Protein AF-A0A841UKL8-F1 (afdb_monomer)

Radius of gyration: 14.37 Å; Cα contacts (8 Å, |Δi|>4): 78; chains: 1; bounding box: 34×30×31 Å

Solvent-accessible surface area (backbone atoms only — not comparable to full-atom values): 4930 Å² total; per-residue (Å²): 137,53,72,65,56,53,50,54,51,51,55,56,48,53,74,33,27,51,46,45,32,69,48,40,49,26,48,52,51,20,56,74,73,46,93,72,81,93,44,76,74,58,42,39,72,30,91,65,22,86,56,58,61,69,50,58,56,47,17,62,71,53,38,53,52,43,59,72,60,46,52,52,55,52,61,69,72,47,77,92,79,80,86,124

Sequence (84 aa):
MTLKNLQEFREAAYKLLGTGKDAVMDLMDAVLVTRSVHSFAELSMSPVFRRKWPSLYEAIEDCSPQRRGLMKLYIKELPKNERK

pLDDT: mean 91.49, std 8.77, range [43.19, 96.94]

Foldseek 3Di:
DDPVVVVVLLVQQLVFFPPLSVQVVLLVVLVVPDPDDPDLQCSCVRPSRPDHSVSSVVSVVVTDGNVVSNVVSVVVPDDPDDPD

Nearest PDB structures (foldseek):
  7ofl-assembly1_B  TM=2.332E-01  e=9.349E+00  Coniophora puteana RWD-64-598 SS2

Structure (mmCIF, N/CA/C/O backbone):
data_AF-A0A841UKL8-F1
#
_entry.id   AF-A0A841UKL8-F1
#
loop_
_atom_site.group_PDB
_atom_site.id
_atom_site.type_symbol
_atom_site.label_atom_id
_atom_site.label_alt_id
_atom_site.label_comp_id
_atom_site.label_asym_id
_atom_site.label_entity_id
_atom_site.label_seq_id
_atom_site.pdbx_PDB_ins_code
_atom_site.Cartn_x
_atom_site.Cartn_y
_atom_site.Cartn_z
_atom_site.occupancy
_atom_site.B_iso_or_equiv
_atom_site.auth_seq_id
_atom_site.auth_comp_id
_atom_site.auth_asym_id
_atom_site.auth_atom_id
_atom_site.pdbx_PDB_model_num
ATOM 1 N N . MET A 1 1 ? -22.161 -4.074 1.888 1.00 75.12 1 MET A N 1
ATOM 2 C CA . MET A 1 1 ? -21.084 -3.062 1.847 1.00 75.12 1 MET A C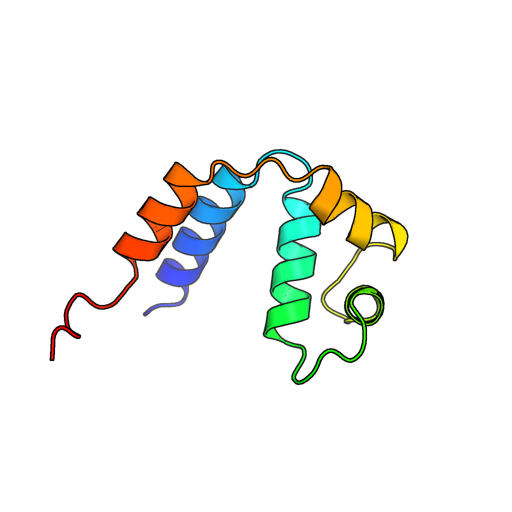A 1
ATOM 3 C C . MET A 1 1 ? -21.452 -2.043 0.779 1.00 75.12 1 MET A C 1
ATOM 5 O O . MET A 1 1 ? -21.823 -2.467 -0.306 1.00 75.12 1 MET A O 1
ATOM 9 N N . THR A 1 2 ? -21.469 -0.745 1.085 1.00 92.25 2 THR A N 1
ATOM 10 C CA . THR A 1 2 ? -21.784 0.309 0.098 1.00 92.25 2 THR A CA 1
ATOM 11 C C . THR A 1 2 ? -20.494 0.902 -0.476 1.00 92.25 2 THR A C 1
ATOM 13 O O . THR A 1 2 ? -19.427 0.747 0.121 1.00 92.25 2 THR A O 1
ATOM 16 N N . LEU A 1 3 ? -20.580 1.617 -1.604 1.00 94.31 3 LEU A N 1
ATOM 17 C CA . LEU A 1 3 ? -19.434 2.339 -2.177 1.00 94.31 3 LEU A CA 1
ATOM 18 C C . LEU A 1 3 ? -18.829 3.339 -1.178 1.00 94.31 3 LEU A C 1
ATOM 20 O O . LEU A 1 3 ? -17.612 3.435 -1.057 1.00 94.31 3 LEU A O 1
ATOM 24 N N . LYS A 1 4 ? -19.684 4.027 -0.414 1.00 95.56 4 LYS A N 1
ATOM 25 C CA . LYS A 1 4 ? -19.263 4.959 0.634 1.00 95.56 4 LYS A CA 1
ATOM 26 C C . LYS A 1 4 ? -18.423 4.262 1.710 1.00 95.56 4 LYS A C 1
ATOM 28 O O . LYS A 1 4 ? -17.362 4.760 2.060 1.00 95.56 4 LYS A O 1
ATOM 33 N N . ASN A 1 5 ? -18.839 3.078 2.167 1.00 92.94 5 ASN A N 1
ATOM 34 C CA . ASN A 1 5 ? -18.076 2.320 3.166 1.00 92.94 5 ASN A CA 1
ATOM 35 C C . ASN A 1 5 ? -16.679 1.935 2.644 1.00 92.94 5 ASN A C 1
ATOM 37 O O . ASN A 1 5 ? -15.708 1.969 3.393 1.00 92.94 5 ASN A O 1
ATOM 41 N N . LEU A 1 6 ? -16.568 1.582 1.357 1.00 92.50 6 LEU A N 1
ATOM 42 C CA . LEU A 1 6 ? -15.283 1.270 0.723 1.00 92.50 6 LEU A CA 1
ATOM 43 C C . LEU A 1 6 ? -14.371 2.499 0.635 1.00 92.50 6 LEU A C 1
ATOM 45 O O . LEU A 1 6 ? -13.174 2.390 0.897 1.00 92.50 6 LEU A O 1
ATOM 49 N N . GLN A 1 7 ? -14.929 3.662 0.290 1.00 95.12 7 GLN A N 1
ATOM 50 C CA . GLN A 1 7 ? -14.190 4.926 0.259 1.00 95.12 7 GLN A CA 1
ATOM 51 C C . GLN A 1 7 ? -13.672 5.295 1.652 1.00 95.12 7 GLN A C 1
ATOM 53 O O . GLN A 1 7 ? -12.480 5.544 1.810 1.00 95.12 7 GLN A O 1
ATOM 58 N N . GLU A 1 8 ? -14.530 5.234 2.671 1.00 95.94 8 GLU A N 1
ATOM 59 C CA . GLU A 1 8 ? -14.158 5.516 4.062 1.00 95.94 8 GLU A CA 1
ATOM 60 C C . GLU A 1 8 ? -13.070 4.561 4.573 1.00 95.94 8 GLU A C 1
ATOM 62 O O . GLU A 1 8 ? -12.100 4.997 5.198 1.00 95.94 8 GLU A O 1
ATOM 67 N N . PHE A 1 9 ? -13.187 3.264 4.270 1.00 95.25 9 PHE A N 1
ATOM 68 C CA . PHE A 1 9 ? -12.162 2.277 4.605 1.00 95.25 9 PHE A CA 1
ATOM 69 C C . PHE A 1 9 ? -10.822 2.608 3.941 1.00 95.25 9 PHE A C 1
ATOM 71 O O . PHE A 1 9 ? -9.781 2.620 4.603 1.00 95.25 9 PHE A O 1
ATOM 78 N N . ARG A 1 10 ? -10.845 2.914 2.640 1.00 95.19 10 ARG A N 1
ATOM 79 C CA . ARG A 1 10 ? -9.650 3.254 1.865 1.00 95.19 10 ARG A CA 1
ATOM 80 C C . ARG A 1 10 ? -8.977 4.521 2.392 1.00 95.19 10 ARG A C 1
ATOM 82 O O . ARG A 1 10 ? -7.761 4.534 2.559 1.00 95.19 10 ARG A O 1
ATOM 89 N N . GLU A 1 11 ? -9.744 5.562 2.702 1.00 96.38 11 GLU A N 1
ATOM 90 C CA . GLU A 1 11 ? -9.226 6.798 3.298 1.00 96.38 11 GLU A CA 1
ATOM 91 C C . GLU A 1 11 ? -8.622 6.567 4.687 1.00 96.38 11 GLU A C 1
ATOM 93 O O . GLU A 1 11 ? -7.575 7.133 5.016 1.00 96.38 11 GLU A O 1
ATOM 98 N N . ALA A 1 12 ? -9.260 5.729 5.508 1.00 96.81 12 ALA A N 1
ATOM 99 C CA . ALA A 1 12 ? -8.739 5.360 6.817 1.00 96.81 12 ALA A CA 1
ATOM 100 C C . ALA A 1 12 ? -7.418 4.587 6.697 1.00 96.81 12 ALA A C 1
ATOM 102 O O . ALA A 1 12 ? -6.465 4.907 7.405 1.00 96.81 12 ALA A O 1
ATOM 103 N N . ALA A 1 13 ? -7.331 3.624 5.774 1.00 96.25 13 ALA A N 1
ATOM 104 C CA . ALA A 1 13 ? -6.101 2.885 5.506 1.00 96.25 13 ALA A CA 1
ATOM 105 C C . ALA A 1 13 ? -4.990 3.814 4.995 1.00 96.25 13 ALA A C 1
ATOM 107 O O . ALA A 1 13 ? -3.882 3.787 5.523 1.00 96.25 13 ALA A O 1
ATOM 108 N N . TYR A 1 14 ? -5.300 4.704 4.048 1.00 96.62 14 TYR A N 1
ATOM 109 C CA . TYR A 1 14 ? -4.351 5.656 3.466 1.00 96.62 14 TYR A CA 1
ATOM 110 C C . TYR A 1 14 ? -3.663 6.543 4.513 1.00 96.62 14 TYR A C 1
ATOM 112 O O . TYR A 1 14 ? -2.453 6.769 4.452 1.00 96.62 14 TYR A O 1
ATOM 120 N N . LYS A 1 15 ? -4.413 7.007 5.521 1.00 96.06 15 LYS A N 1
ATOM 121 C CA . LYS A 1 15 ? -3.873 7.807 6.636 1.00 96.06 15 LYS A CA 1
ATOM 122 C C . LYS A 1 15 ? -2.879 7.033 7.509 1.00 96.06 15 LYS A C 1
ATOM 124 O O . LYS A 1 15 ? -2.095 7.654 8.219 1.00 96.06 15 LYS A O 1
ATOM 129 N N . LEU A 1 16 ? -2.905 5.703 7.461 1.00 96.81 16 LEU A N 1
ATOM 130 C CA . LEU A 1 16 ? -2.096 4.821 8.298 1.00 96.81 16 LEU A CA 1
ATOM 131 C C . LEU A 1 16 ? -0.859 4.258 7.581 1.00 96.81 16 LEU A C 1
ATOM 133 O O . LEU A 1 16 ? -0.062 3.598 8.238 1.00 96.81 16 LEU A O 1
ATOM 137 N N . LEU A 1 17 ? -0.674 4.484 6.276 1.00 93.88 17 LEU A N 1
ATOM 138 C CA . LEU A 1 17 ? 0.446 3.906 5.511 1.00 93.88 17 LEU A CA 1
ATOM 139 C C . LEU A 1 17 ? 1.781 4.650 5.689 1.00 93.88 17 LEU A C 1
ATOM 141 O O . LEU A 1 17 ? 2.829 4.076 5.417 1.00 93.88 17 LEU A O 1
ATOM 145 N N . GLY A 1 18 ? 1.761 5.885 6.196 1.00 91.56 18 GLY A N 1
ATOM 146 C CA . GLY A 1 18 ? 2.980 6.668 6.421 1.00 91.56 18 GLY A CA 1
ATOM 147 C C . GLY A 1 18 ? 3.592 7.201 5.121 1.00 91.56 18 GLY A C 1
ATOM 148 O O . GLY A 1 18 ? 2.872 7.677 4.236 1.00 91.56 18 GLY A O 1
ATOM 149 N N . THR A 1 19 ? 4.922 7.170 5.027 1.00 92.19 19 THR A N 1
ATOM 150 C CA . THR A 1 19 ? 5.671 7.587 3.828 1.00 92.19 19 THR A CA 1
ATOM 151 C C . THR A 1 19 ? 5.392 6.641 2.658 1.00 92.19 19 THR A C 1
ATOM 153 O O . THR A 1 19 ? 5.056 5.478 2.855 1.00 92.19 19 THR A O 1
ATOM 156 N N . GLY A 1 20 ? 5.446 7.144 1.422 1.00 89.81 20 GLY A N 1
ATOM 157 C CA . GLY A 1 20 ? 5.221 6.317 0.229 1.00 89.81 20 GLY A CA 1
ATOM 158 C C . GLY A 1 20 ? 3.770 5.855 0.023 1.00 89.81 20 GLY A C 1
ATOM 159 O O . GLY A 1 20 ? 3.493 5.153 -0.946 1.00 89.81 20 GLY A O 1
ATOM 160 N N . LYS A 1 21 ? 2.822 6.282 0.873 1.00 93.25 21 LYS A N 1
ATOM 161 C CA . LYS A 1 21 ? 1.406 5.865 0.854 1.00 93.25 21 LYS A CA 1
ATOM 162 C C . LYS A 1 21 ? 0.739 5.898 -0.522 1.00 93.25 21 LYS A C 1
ATOM 164 O O . LYS A 1 21 ? -0.033 5.001 -0.825 1.00 93.25 21 LYS A O 1
ATOM 169 N N . ASP A 1 22 ? 1.042 6.882 -1.365 1.00 92.88 22 ASP A N 1
ATOM 170 C CA . ASP A 1 22 ? 0.470 6.955 -2.714 1.00 92.88 22 ASP A CA 1
ATOM 171 C C . ASP A 1 22 ? 0.943 5.788 -3.588 1.00 92.88 22 ASP A C 1
ATOM 173 O O . ASP A 1 22 ? 0.134 5.138 -4.239 1.00 92.88 22 ASP A O 1
ATOM 177 N N . ALA A 1 23 ? 2.246 5.494 -3.564 1.00 93.69 23 ALA A N 1
ATOM 178 C CA . ALA A 1 23 ? 2.827 4.394 -4.326 1.00 93.69 23 ALA A CA 1
ATOM 179 C C . ALA A 1 23 ? 2.385 3.031 -3.772 1.00 93.69 23 ALA A C 1
ATOM 181 O O . ALA A 1 23 ? 2.143 2.104 -4.538 1.00 93.69 23 ALA A O 1
ATOM 182 N N . VAL A 1 24 ? 2.196 2.927 -2.453 1.00 94.94 24 VAL A N 1
ATOM 183 C CA . VAL A 1 24 ? 1.640 1.729 -1.806 1.00 94.94 24 VAL A CA 1
ATOM 184 C C . VAL A 1 24 ? 0.170 1.515 -2.176 1.00 94.94 24 VAL A C 1
ATOM 186 O O . VAL A 1 24 ? -0.242 0.375 -2.368 1.00 94.94 24 VAL A O 1
ATOM 189 N N . MET A 1 25 ? -0.626 2.581 -2.309 1.00 95.00 25 MET A N 1
ATOM 190 C CA . MET A 1 25 ? -2.010 2.463 -2.778 1.00 95.00 25 MET A CA 1
ATOM 191 C C . MET A 1 25 ? -2.080 2.066 -4.253 1.00 95.00 25 MET A C 1
ATOM 193 O O . MET A 1 25 ? -2.859 1.177 -4.587 1.00 95.00 25 MET A O 1
ATOM 197 N N . ASP A 1 26 ? -1.247 2.667 -5.109 1.00 94.94 26 ASP A N 1
ATOM 198 C CA . ASP A 1 26 ? -1.125 2.266 -6.516 1.00 94.94 26 ASP A CA 1
ATOM 199 C C . ASP A 1 26 ? -0.712 0.782 -6.616 1.00 94.94 26 ASP A C 1
ATOM 201 O O . ASP A 1 26 ? -1.256 0.027 -7.423 1.00 94.94 26 ASP A O 1
ATOM 205 N N . LEU A 1 27 ? 0.212 0.338 -5.753 1.00 95.56 27 LEU A N 1
ATOM 206 C CA . LEU A 1 27 ? 0.644 -1.057 -5.654 1.00 95.56 27 LEU A CA 1
ATOM 207 C C . LEU A 1 27 ? -0.483 -1.987 -5.187 1.00 95.56 27 LEU A C 1
ATOM 209 O O . LEU A 1 27 ? -0.689 -3.039 -5.787 1.00 95.56 27 LEU A O 1
ATOM 213 N N . MET A 1 28 ? -1.229 -1.622 -4.141 1.00 95.00 28 MET A N 1
ATOM 214 C CA . MET A 1 28 ? -2.383 -2.409 -3.692 1.00 95.00 28 MET A CA 1
ATOM 215 C C . MET A 1 28 ? -3.405 -2.575 -4.810 1.00 95.00 28 MET A C 1
ATOM 217 O O . MET A 1 28 ? -3.873 -3.688 -5.040 1.00 95.00 28 MET A O 1
ATOM 221 N N . ASP A 1 29 ? -3.722 -1.496 -5.526 1.00 95.12 29 ASP A N 1
ATOM 222 C CA . ASP A 1 29 ? -4.658 -1.550 -6.645 1.00 95.12 29 ASP A CA 1
ATOM 223 C C . ASP A 1 29 ? -4.127 -2.465 -7.753 1.00 95.12 29 ASP A C 1
ATOM 225 O O . ASP A 1 29 ? -4.869 -3.319 -8.238 1.00 95.12 29 ASP A O 1
ATOM 229 N N . ALA A 1 30 ? -2.838 -2.359 -8.096 1.00 96.12 30 ALA A N 1
ATOM 230 C CA . ALA A 1 30 ? -2.192 -3.234 -9.071 1.00 96.12 30 ALA A CA 1
ATOM 231 C C . ALA A 1 30 ? -2.290 -4.711 -8.668 1.00 96.12 30 ALA A C 1
ATOM 233 O O . ALA A 1 30 ? -2.652 -5.539 -9.501 1.00 96.12 30 ALA A O 1
ATOM 234 N N . VAL A 1 31 ? -2.042 -5.046 -7.399 1.00 95.69 31 VAL A N 1
ATOM 235 C CA . VAL A 1 31 ? -2.170 -6.419 -6.878 1.00 95.69 31 VAL A CA 1
ATOM 236 C C . VAL A 1 31 ? -3.617 -6.906 -6.939 1.00 95.69 31 VAL A C 1
ATOM 238 O O . VAL A 1 31 ? -3.857 -8.032 -7.361 1.00 95.69 31 VAL A O 1
ATOM 241 N N . LEU A 1 32 ? -4.588 -6.071 -6.559 1.00 94.75 32 LEU A N 1
ATOM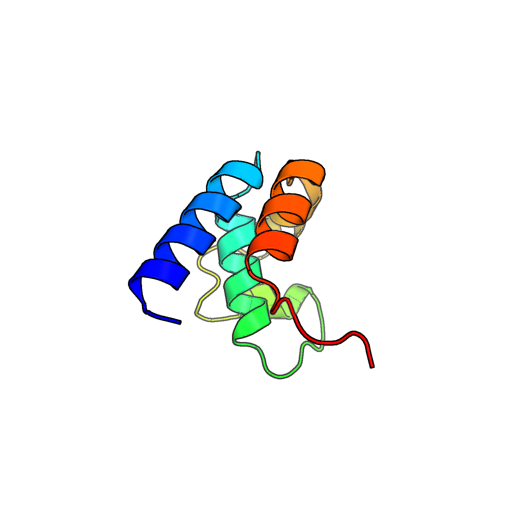 242 C CA . LEU A 1 32 ? -6.005 -6.448 -6.523 1.00 94.75 32 LEU A CA 1
ATOM 243 C C . LEU A 1 32 ? -6.592 -6.729 -7.913 1.00 94.75 32 LEU A C 1
ATOM 245 O O . LEU A 1 32 ? -7.491 -7.560 -8.031 1.00 94.75 32 LEU A O 1
ATOM 249 N N . VAL A 1 33 ? -6.107 -6.047 -8.955 1.00 94.81 33 VAL A N 1
ATOM 250 C CA . VAL A 1 33 ? -6.590 -6.241 -10.335 1.00 94.81 33 VAL A CA 1
ATOM 251 C C . VAL A 1 33 ? -5.765 -7.251 -11.135 1.00 94.81 33 VAL A C 1
ATOM 253 O O . VAL A 1 33 ? -6.190 -7.672 -12.211 1.00 94.81 33 VAL A O 1
ATOM 256 N N . THR A 1 34 ? -4.598 -7.659 -10.631 1.00 94.50 34 THR A N 1
ATOM 257 C CA . THR A 1 34 ? -3.722 -8.619 -11.311 1.00 94.50 34 THR A CA 1
ATOM 258 C C . THR A 1 34 ? -4.085 -10.042 -10.902 1.00 94.50 34 THR A C 1
ATOM 260 O O . THR A 1 34 ? -3.886 -10.453 -9.763 1.00 94.50 34 THR A O 1
ATOM 263 N N . ARG A 1 35 ? -4.604 -10.828 -11.854 1.00 92.44 35 ARG A N 1
ATOM 264 C CA . ARG A 1 35 ? -5.054 -12.212 -11.612 1.00 92.44 35 ARG A CA 1
ATOM 265 C C . ARG A 1 35 ? -3.938 -13.134 -11.108 1.00 92.44 35 ARG A C 1
ATOM 267 O O . ARG A 1 35 ? -4.193 -14.005 -10.281 1.00 92.44 35 ARG A O 1
ATOM 274 N N . SER A 1 36 ? -2.735 -12.983 -11.650 1.00 92.88 36 SER A N 1
ATOM 275 C CA . SER A 1 36 ? -1.555 -13.774 -11.306 1.00 92.88 36 SER A CA 1
ATOM 276 C C . SER A 1 36 ? -0.315 -12.916 -11.478 1.00 92.88 36 SER A C 1
ATOM 278 O O . SER A 1 36 ? -0.172 -12.264 -12.505 1.00 92.88 36 SER A O 1
ATOM 280 N N . VAL A 1 37 ? 0.566 -12.930 -10.483 1.00 93.62 37 VAL A N 1
ATOM 281 C CA . VAL A 1 37 ? 1.802 -12.143 -10.483 1.00 93.62 37 VAL A CA 1
ATOM 282 C C . VAL A 1 37 ? 2.969 -13.098 -10.697 1.00 93.62 37 VAL A C 1
ATOM 284 O O . VAL A 1 37 ? 3.220 -13.955 -9.849 1.00 93.62 37 VAL A O 1
ATOM 287 N N . HIS A 1 38 ? 3.675 -12.975 -11.819 1.00 92.88 38 HIS A N 1
ATOM 288 C CA . HIS A 1 38 ? 4.847 -13.798 -12.131 1.00 92.88 38 HIS A CA 1
ATOM 289 C C . HIS A 1 38 ? 6.134 -13.196 -11.565 1.00 92.88 38 HIS A C 1
ATOM 291 O O . HIS A 1 38 ? 7.096 -13.913 -11.290 1.00 92.88 38 HIS A O 1
ATOM 297 N N . SER A 1 39 ? 6.158 -11.878 -11.370 1.00 93.25 39 SER A N 1
ATOM 298 C CA . SER A 1 39 ? 7.262 -11.167 -10.727 1.00 93.25 39 SER A CA 1
ATOM 299 C C . SER A 1 39 ? 6.768 -9.883 -10.065 1.00 93.25 39 SER A C 1
ATOM 301 O O . SER A 1 39 ? 5.784 -9.304 -10.506 1.00 93.25 39 SER A O 1
ATOM 303 N N . PHE A 1 40 ? 7.441 -9.418 -9.009 1.00 93.12 40 PHE A N 1
ATOM 304 C CA . PHE A 1 40 ? 7.016 -8.214 -8.285 1.00 93.12 40 PHE A CA 1
ATOM 305 C C . PHE A 1 40 ? 6.980 -6.979 -9.198 1.00 93.12 40 PHE A C 1
ATOM 307 O O . PHE A 1 40 ? 5.920 -6.429 -9.458 1.00 93.12 40 PHE A O 1
ATOM 314 N N . ALA A 1 41 ? 8.139 -6.619 -9.736 1.00 93.25 41 ALA A N 1
ATOM 315 C CA . ALA A 1 41 ? 8.365 -6.159 -11.097 1.00 93.25 41 ALA A CA 1
ATOM 316 C C . ALA A 1 41 ? 7.133 -5.918 -12.007 1.00 93.25 41 ALA A C 1
ATOM 318 O O . ALA A 1 41 ? 6.801 -4.780 -12.338 1.00 93.25 41 ALA A O 1
ATOM 319 N N . GLU A 1 42 ? 6.457 -6.992 -12.423 1.00 94.25 42 GLU A N 1
ATOM 320 C CA . GLU A 1 42 ? 5.317 -6.965 -13.349 1.00 94.25 42 GLU A CA 1
ATOM 321 C C . GLU A 1 42 ? 4.193 -6.026 -12.891 1.00 94.25 42 GLU A C 1
ATOM 323 O O . GLU A 1 42 ? 3.521 -5.413 -13.718 1.00 94.25 42 GLU A O 1
ATOM 328 N N . LEU A 1 43 ? 4.025 -5.837 -11.581 1.00 95.44 43 LEU A N 1
ATOM 329 C CA . LEU A 1 43 ? 3.017 -4.940 -11.016 1.00 95.44 43 LEU A CA 1
ATOM 330 C C . LEU A 1 43 ? 3.220 -3.484 -11.440 1.00 95.44 43 LEU A C 1
ATOM 332 O O . LEU A 1 43 ? 2.242 -2.744 -11.536 1.00 95.44 43 LEU A O 1
ATOM 336 N N . SER A 1 44 ? 4.451 -3.076 -11.765 1.00 93.75 44 SER A N 1
ATOM 337 C CA . SER A 1 44 ? 4.707 -1.730 -12.282 1.00 93.75 44 SER A CA 1
ATOM 338 C C . SER A 1 44 ? 4.193 -1.523 -13.711 1.00 93.75 44 SER A C 1
ATOM 340 O O . SER A 1 44 ? 4.174 -0.388 -14.180 1.00 93.75 44 SER A O 1
ATOM 342 N N . MET A 1 45 ? 3.849 -2.598 -14.426 1.00 92.50 45 MET A N 1
ATOM 343 C CA . MET A 1 45 ? 3.279 -2.553 -15.776 1.00 92.50 45 MET A CA 1
ATOM 344 C C . MET A 1 45 ? 1.746 -2.531 -15.753 1.00 92.50 45 MET A C 1
ATOM 346 O O . MET A 1 45 ? 1.113 -2.408 -16.802 1.00 92.50 45 MET A O 1
ATOM 350 N N . SER A 1 46 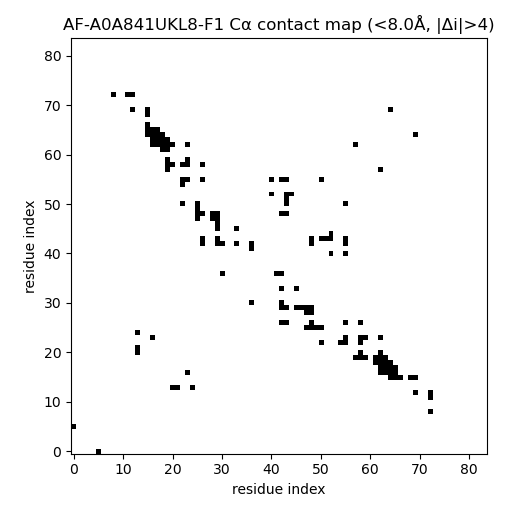? 1.136 -2.658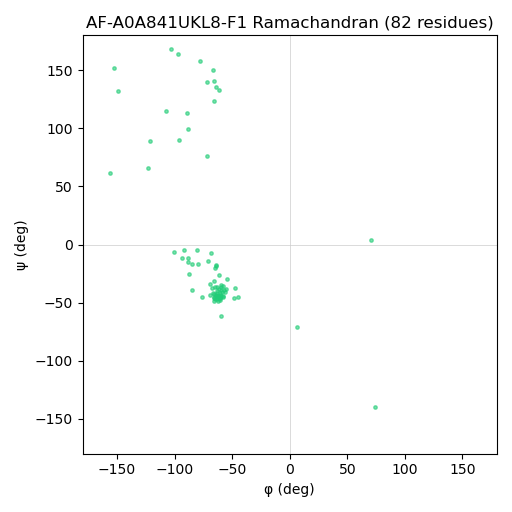 -14.572 1.00 93.75 46 SER A N 1
ATOM 351 C CA . SER A 1 46 ? -0.313 -2.597 -14.420 1.00 93.75 46 SER A CA 1
ATOM 352 C C . SER A 1 46 ? -0.838 -1.207 -14.807 1.00 93.75 46 SER A C 1
ATOM 354 O O . SER A 1 46 ? -0.283 -0.206 -14.354 1.00 93.75 46 SER A O 1
ATOM 356 N N . PRO A 1 47 ? -1.940 -1.093 -15.574 1.00 91.69 47 PRO A N 1
ATOM 357 C CA . PRO A 1 47 ? -2.478 0.205 -15.992 1.00 91.69 47 PRO A CA 1
ATOM 358 C C . PRO A 1 47 ? -2.969 1.067 -14.819 1.00 91.69 47 PRO A C 1
ATOM 360 O O . PRO A 1 47 ? -3.143 2.276 -14.970 1.00 91.69 47 PRO A O 1
ATOM 363 N N . VAL A 1 48 ? -3.208 0.461 -13.651 1.00 94.19 48 VAL A N 1
ATOM 364 C CA . VAL A 1 48 ? -3.587 1.185 -12.430 1.00 94.19 48 VAL A CA 1
ATOM 365 C C . VAL A 1 48 ? -2.376 1.643 -11.611 1.00 94.19 48 VAL A C 1
ATOM 367 O O . VAL A 1 48 ? -2.534 2.487 -10.733 1.00 94.19 48 VAL A O 1
ATOM 370 N N . PHE A 1 49 ? -1.168 1.165 -11.929 1.00 93.38 49 PHE 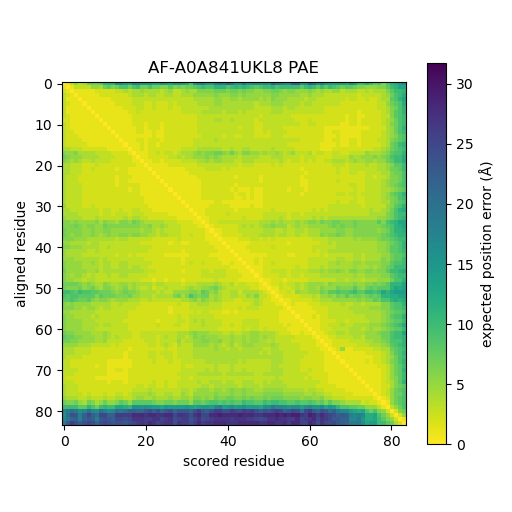A N 1
ATOM 371 C CA . PHE A 1 49 ? 0.071 1.632 -11.319 1.00 93.38 49 PHE A CA 1
ATOM 372 C C . PHE A 1 49 ? 0.617 2.831 -12.101 1.00 93.38 49 PHE A C 1
ATOM 374 O O . PHE A 1 49 ? 1.243 2.698 -13.148 1.00 93.38 49 PHE A O 1
ATOM 381 N N . ARG A 1 50 ? 0.370 4.046 -11.605 1.00 90.31 50 ARG A N 1
ATOM 382 C CA . ARG A 1 50 ? 0.661 5.292 -12.347 1.00 90.31 50 ARG A CA 1
ATOM 383 C C . ARG A 1 50 ? 2.127 5.730 -12.291 1.00 90.31 50 ARG A C 1
ATOM 385 O O . ARG A 1 50 ? 2.493 6.740 -12.892 1.00 90.31 50 ARG A O 1
ATOM 392 N N . ARG A 1 51 ? 2.957 5.029 -11.518 1.00 90.19 51 ARG A N 1
ATOM 393 C CA . ARG A 1 51 ? 4.345 5.404 -11.215 1.00 90.19 51 ARG A CA 1
ATOM 394 C C . ARG A 1 51 ? 5.329 4.568 -12.025 1.00 90.19 51 ARG A C 1
ATOM 396 O O . ARG A 1 51 ? 4.966 3.587 -12.662 1.00 90.19 51 ARG A O 1
ATOM 403 N N . LYS A 1 52 ? 6.600 4.971 -12.016 1.00 88.81 52 LYS A N 1
ATOM 404 C CA . LYS A 1 52 ? 7.662 4.233 -12.711 1.00 88.81 52 LYS A CA 1
ATOM 405 C C . LYS A 1 52 ? 8.083 3.007 -11.904 1.00 88.81 52 LYS A C 1
ATOM 407 O O . LYS A 1 52 ? 7.948 2.988 -10.685 1.00 88.81 52 LYS A O 1
ATOM 412 N N . TRP A 1 53 ? 8.679 2.038 -12.592 1.00 89.69 53 TRP A N 1
ATOM 413 C CA . TRP A 1 53 ? 9.220 0.813 -12.002 1.00 89.69 53 TRP A CA 1
ATOM 414 C C . TRP A 1 53 ? 10.051 1.005 -10.718 1.00 89.69 53 TRP A C 1
ATOM 416 O O . TRP A 1 53 ? 9.799 0.271 -9.767 1.00 89.69 53 TRP A O 1
ATOM 426 N N . PRO A 1 54 ? 10.992 1.972 -10.610 1.00 90.06 54 PRO A N 1
ATOM 427 C CA . PRO A 1 54 ? 11.766 2.143 -9.374 1.00 90.06 54 PRO A CA 1
ATOM 428 C C . PRO A 1 54 ? 10.885 2.447 -8.158 1.00 90.06 54 PRO A C 1
ATOM 430 O O . PRO A 1 54 ? 11.099 1.893 -7.083 1.00 90.06 54 PRO A O 1
ATOM 433 N N . SER A 1 55 ? 9.814 3.221 -8.362 1.00 91.00 55 SER A N 1
ATOM 434 C CA . SER A 1 55 ? 8.873 3.589 -7.305 1.00 91.00 55 SER A CA 1
ATOM 435 C C . SER A 1 55 ? 8.115 2.400 -6.723 1.00 91.00 55 SER A C 1
ATOM 437 O O . SER A 1 55 ? 7.557 2.521 -5.641 1.00 91.00 55 SER A O 1
ATOM 439 N N . LEU A 1 56 ? 8.073 1.259 -7.416 1.00 93.44 56 LEU A N 1
ATOM 440 C CA . LEU A 1 56 ? 7.495 0.025 -6.890 1.00 93.44 56 LEU A CA 1
ATOM 441 C C . LEU A 1 56 ? 8.309 -0.521 -5.705 1.00 93.44 56 LEU A C 1
ATOM 443 O O . LEU A 1 56 ? 7.738 -0.958 -4.709 1.00 93.44 56 LEU A O 1
ATOM 447 N N . TYR A 1 57 ? 9.636 -0.498 -5.824 1.00 93.69 57 TYR A N 1
ATOM 448 C CA . TYR A 1 57 ? 10.545 -0.973 -4.782 1.00 93.69 57 TYR A CA 1
ATOM 449 C C . TYR A 1 57 ? 10.645 0.049 -3.649 1.00 93.69 57 TYR A C 1
ATOM 451 O O . TYR A 1 57 ? 10.463 -0.321 -2.490 1.00 93.69 57 TYR A O 1
ATOM 459 N N . GLU A 1 58 ? 10.790 1.333 -3.998 1.00 93.56 58 GLU A N 1
ATOM 460 C CA . GLU A 1 58 ? 10.758 2.447 -3.037 1.00 93.56 58 GLU A CA 1
ATOM 461 C C . GLU A 1 58 ? 9.459 2.436 -2.220 1.00 93.56 58 GLU A C 1
ATOM 463 O O . GLU A 1 58 ? 9.481 2.653 -1.016 1.00 93.56 58 GLU A O 1
ATOM 468 N N . ALA A 1 59 ? 8.314 2.099 -2.833 1.00 92.50 59 ALA A N 1
ATOM 469 C CA . ALA A 1 59 ? 7.043 2.011 -2.118 1.00 92.50 59 ALA A CA 1
ATOM 470 C C . ALA A 1 59 ? 7.082 1.026 -0.951 1.00 92.50 59 ALA A C 1
ATOM 472 O O . ALA A 1 59 ? 6.417 1.270 0.043 1.00 92.50 59 ALA A O 1
ATOM 473 N N . ILE A 1 60 ? 7.799 -0.092 -1.059 1.00 91.69 60 ILE A N 1
ATOM 474 C CA . ILE A 1 60 ? 7.903 -1.064 0.035 1.00 91.69 60 ILE A CA 1
ATOM 475 C C . ILE A 1 60 ? 9.008 -0.669 1.012 1.00 91.69 60 ILE A C 1
ATOM 477 O O . ILE A 1 60 ? 8.816 -0.815 2.216 1.00 91.69 60 ILE A O 1
ATOM 481 N N . GLU A 1 61 ? 10.130 -0.167 0.501 1.00 93.75 61 GLU A N 1
ATOM 482 C CA . GLU A 1 61 ? 11.285 0.241 1.303 1.00 93.75 61 GLU A CA 1
ATOM 483 C C . GLU A 1 61 ? 10.971 1.442 2.208 1.00 93.75 61 GLU A C 1
ATOM 485 O O . GLU A 1 61 ? 11.256 1.408 3.405 1.00 93.75 61 GLU A O 1
ATOM 490 N N . ASP A 1 62 ? 10.303 2.461 1.665 1.00 91.50 62 ASP A N 1
ATOM 491 C CA . ASP A 1 62 ? 9.973 3.697 2.377 1.00 91.50 62 ASP A CA 1
ATOM 492 C C . ASP A 1 62 ? 8.679 3.591 3.195 1.00 91.50 62 ASP A C 1
ATOM 494 O O . ASP A 1 62 ? 8.399 4.437 4.058 1.00 91.50 62 ASP A O 1
ATOM 498 N N . CYS A 1 63 ? 7.848 2.579 2.923 1.00 90.75 63 CYS A N 1
ATOM 499 C CA . CYS A 1 63 ? 6.579 2.427 3.619 1.00 90.75 63 CYS A CA 1
ATOM 500 C C . CYS A 1 63 ? 6.813 2.138 5.097 1.00 90.75 63 CYS A C 1
ATOM 502 O O . CYS A 1 63 ? 7.434 1.159 5.506 1.00 90.75 63 CYS A O 1
ATOM 504 N N . SER A 1 64 ? 6.231 3.000 5.922 1.00 92.69 64 SER A N 1
ATOM 505 C CA . SER A 1 64 ? 6.313 2.953 7.379 1.00 92.69 64 SER A CA 1
ATOM 506 C C . SER A 1 64 ? 4.899 2.883 7.956 1.00 92.69 64 SER A C 1
ATOM 508 O O . SER A 1 64 ? 4.431 3.814 8.621 1.00 92.69 64 SER A O 1
ATOM 510 N N . PRO A 1 65 ? 4.169 1.782 7.698 1.00 94.12 65 PRO A N 1
ATOM 511 C CA . PRO A 1 65 ? 2.763 1.718 8.020 1.00 94.12 65 PRO A CA 1
ATOM 512 C C . PRO A 1 65 ? 2.575 1.619 9.533 1.00 94.12 65 PRO A C 1
ATOM 514 O O . PRO A 1 65 ? 3.250 0.853 10.229 1.00 94.12 65 PRO A O 1
ATOM 517 N N . GLN A 1 66 ? 1.577 2.327 10.061 1.00 96.12 66 GLN A N 1
ATOM 518 C CA . GLN A 1 66 ? 1.140 2.198 11.444 1.00 96.12 66 GLN A CA 1
ATOM 519 C C . GLN A 1 66 ? 0.414 0.858 11.629 1.00 96.12 66 GLN A C 1
ATOM 521 O O . GLN A 1 66 ? -0.812 0.781 11.736 1.00 96.12 66 GLN A O 1
ATOM 526 N N . ARG A 1 67 ? 1.194 -0.227 11.697 1.00 94.50 67 ARG A N 1
ATOM 527 C CA . ARG A 1 67 ? 0.730 -1.622 11.669 1.00 94.50 67 ARG A CA 1
ATOM 528 C C . ARG A 1 67 ? -0.419 -1.895 12.633 1.00 94.50 67 ARG A C 1
ATOM 530 O O . ARG A 1 67 ? -1.406 -2.513 12.256 1.00 94.50 67 ARG A O 1
ATOM 537 N N . ARG A 1 68 ? -0.320 -1.423 13.881 1.00 96.62 68 ARG A N 1
ATOM 538 C CA . ARG A 1 68 ? -1.382 -1.627 14.885 1.00 96.62 68 ARG A CA 1
ATOM 539 C C . ARG A 1 68 ? -2.683 -0.918 14.504 1.00 96.62 68 ARG A C 1
ATOM 541 O O . ARG A 1 68 ? -3.751 -1.453 14.778 1.00 96.62 68 ARG A O 1
ATOM 548 N N . GLY A 1 69 ? -2.593 0.268 13.902 1.00 96.94 69 GLY A N 1
ATOM 549 C CA . GLY A 1 69 ? -3.749 1.014 13.408 1.00 96.94 69 GLY A CA 1
ATOM 550 C C . GLY A 1 69 ? -4.431 0.274 12.262 1.00 96.94 69 GLY A C 1
ATOM 551 O O . GLY A 1 69 ? -5.634 0.036 12.329 1.00 96.94 69 GLY A O 1
ATOM 552 N N . LEU A 1 70 ? -3.648 -0.183 11.278 1.00 96.00 70 LEU A N 1
ATOM 553 C CA . LEU A 1 70 ? -4.159 -0.969 10.150 1.00 96.00 70 LEU A CA 1
ATOM 554 C C . LEU A 1 70 ? -4.815 -2.270 10.617 1.00 96.00 70 LEU A C 1
ATOM 556 O O . LEU A 1 70 ? -5.937 -2.562 10.227 1.00 96.00 70 LEU A O 1
ATOM 560 N N . MET A 1 71 ? -4.178 -3.014 11.525 1.00 96.25 71 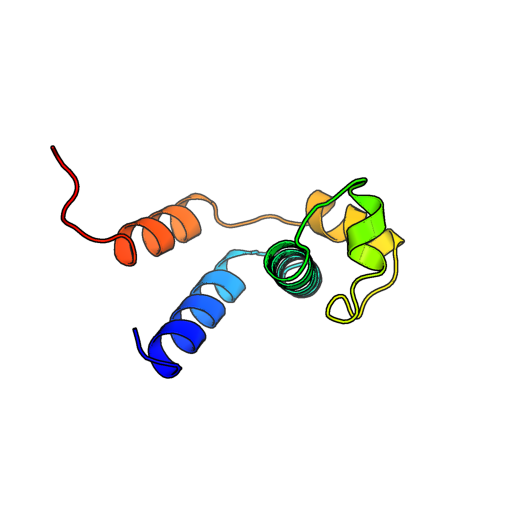MET A N 1
ATOM 561 C CA . MET A 1 71 ? -4.759 -4.251 12.056 1.00 96.25 71 MET A CA 1
ATOM 562 C C . MET A 1 71 ? -6.096 -4.014 12.765 1.00 96.25 71 MET A C 1
ATOM 564 O O . MET A 1 71 ? -7.032 -4.786 12.576 1.00 96.25 71 MET A O 1
ATOM 568 N N . LYS A 1 72 ? -6.215 -2.940 13.557 1.00 96.75 72 LYS A N 1
ATOM 569 C CA . LYS A 1 72 ? -7.493 -2.566 14.185 1.00 96.75 72 LYS A CA 1
ATOM 570 C C . LYS A 1 72 ? -8.556 -2.222 13.141 1.00 96.75 72 LYS A C 1
ATOM 572 O O . LYS A 1 72 ? -9.700 -2.638 13.301 1.00 96.75 72 LYS A O 1
ATOM 577 N N . LEU A 1 73 ? -8.178 -1.487 12.093 1.00 96.00 73 LEU A N 1
ATOM 578 C CA . LEU A 1 73 ? -9.067 -1.152 10.981 1.00 96.00 73 LEU A CA 1
ATOM 579 C C . LEU A 1 73 ? -9.562 -2.420 10.270 1.00 96.00 73 LEU A C 1
ATOM 581 O O . LEU A 1 73 ? -10.761 -2.565 10.070 1.00 96.00 73 LEU A O 1
ATOM 585 N N . TYR A 1 74 ? -8.674 -3.367 9.966 1.00 93.69 74 TYR A N 1
ATOM 586 C CA . TYR A 1 74 ? -9.041 -4.620 9.301 1.00 93.69 74 TYR A CA 1
ATOM 587 C C . TYR A 1 74 ? -9.987 -5.466 10.153 1.00 93.69 74 TYR A C 1
ATOM 589 O O . TYR A 1 74 ? -11.025 -5.899 9.668 1.00 93.69 74 TYR A O 1
ATOM 597 N N . ILE A 1 75 ? -9.679 -5.646 11.443 1.00 94.31 75 ILE A N 1
ATOM 598 C CA . ILE A 1 75 ? -10.522 -6.421 12.368 1.00 94.31 75 ILE A CA 1
ATOM 599 C C . ILE A 1 75 ? -11.934 -5.831 12.477 1.00 94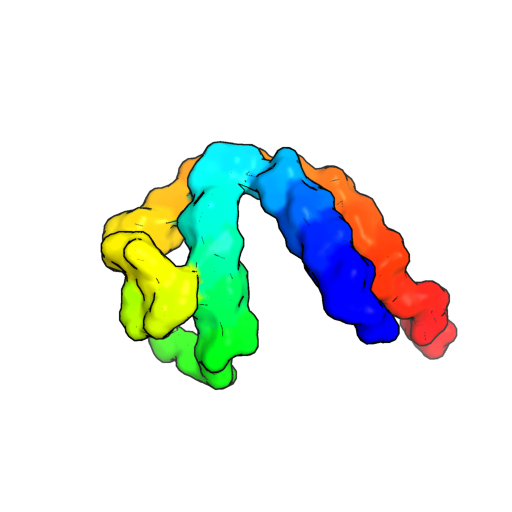.31 75 ILE A C 1
ATOM 601 O O . ILE A 1 75 ? -12.895 -6.582 12.619 1.00 94.31 75 ILE A O 1
ATOM 605 N N . LYS A 1 76 ? -12.074 -4.502 12.405 1.00 92.62 76 LYS A N 1
ATOM 606 C CA . LYS A 1 76 ? -13.379 -3.831 12.450 1.00 92.62 76 LYS A CA 1
ATOM 607 C C . LYS A 1 76 ? -14.271 -4.204 11.258 1.00 92.62 76 LYS A C 1
ATOM 609 O O . LYS A 1 76 ? -15.480 -4.315 11.443 1.00 92.62 76 LYS A O 1
ATOM 614 N N . GLU A 1 77 ? -13.681 -4.383 10.077 1.00 90.12 77 GLU A N 1
ATOM 615 C CA . GLU A 1 77 ? -14.405 -4.695 8.836 1.00 90.12 77 GLU A CA 1
ATOM 616 C C . GLU A 1 77 ? -14.608 -6.201 8.607 1.00 90.12 77 GLU A C 1
ATOM 618 O O . GLU A 1 77 ? -15.432 -6.591 7.778 1.00 90.12 77 GLU A O 1
ATOM 623 N N . LEU A 1 78 ? -13.891 -7.065 9.335 1.00 89.62 78 LEU A N 1
ATOM 624 C CA . LEU A 1 78 ? -14.105 -8.509 9.259 1.00 89.62 78 LEU A CA 1
ATOM 625 C C . LEU A 1 78 ? -15.500 -8.891 9.794 1.00 89.62 78 L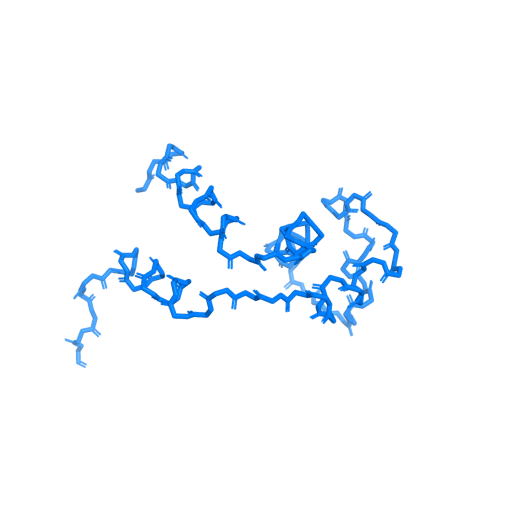EU A C 1
ATOM 627 O O . LEU A 1 78 ? -15.956 -8.346 10.807 1.00 89.62 78 LEU A O 1
ATOM 631 N N . PRO A 1 79 ? -16.191 -9.857 9.158 1.00 86.19 79 PRO A N 1
ATOM 632 C CA . PRO A 1 79 ? -17.468 -10.346 9.655 1.00 86.19 79 PRO A CA 1
ATOM 633 C C . PRO A 1 79 ? -17.283 -10.960 11.047 1.00 86.19 79 PRO A C 1
ATOM 635 O O . PRO A 1 79 ? -16.393 -11.774 11.278 1.00 86.19 79 PRO A O 1
ATOM 638 N N . LYS A 1 80 ? -18.152 -10.594 11.994 1.00 78.12 80 LYS A N 1
ATOM 639 C CA . LYS A 1 80 ? -18.060 -11.045 13.397 1.00 78.12 80 LYS A CA 1
ATOM 640 C C . LYS A 1 80 ? -18.348 -12.541 13.598 1.00 78.12 80 LYS A C 1
ATOM 642 O O . LYS A 1 80 ? -1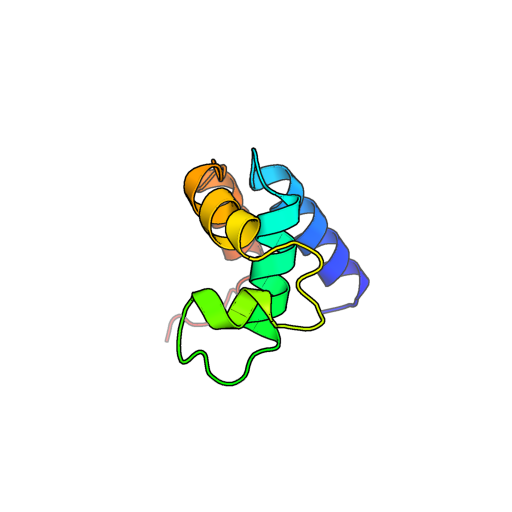8.153 -13.047 14.700 1.00 78.12 80 LYS A O 1
ATOM 647 N N . ASN A 1 81 ? -18.788 -13.239 12.554 1.00 71.44 81 ASN A N 1
ATOM 648 C CA . ASN A 1 81 ? -19.241 -14.621 12.612 1.00 71.44 81 ASN A CA 1
ATOM 649 C C . ASN A 1 81 ? -18.409 -15.507 11.686 1.00 71.44 81 ASN A C 1
ATOM 651 O O . ASN A 1 81 ? -18.830 -15.697 10.558 1.00 71.44 81 ASN A O 1
ATOM 655 N N . GLU A 1 82 ? -17.303 -16.068 12.178 1.00 59.12 82 GLU A N 1
ATOM 656 C CA . GLU A 1 82 ? -16.792 -17.405 11.807 1.00 59.12 82 GLU A CA 1
ATOM 657 C C . GLU A 1 82 ? -15.909 -17.942 12.950 1.00 59.12 82 GLU A C 1
ATOM 659 O O . GLU A 1 82 ? -14.711 -18.167 12.814 1.00 59.12 82 GLU A O 1
ATOM 664 N N . ARG A 1 83 ? -16.505 -18.126 14.134 1.00 52.84 83 ARG A N 1
ATOM 665 C CA . ARG A 1 83 ? -16.058 -19.193 15.037 1.00 52.84 83 ARG A CA 1
ATOM 666 C C . ARG A 1 83 ? -16.983 -20.376 14.775 1.00 52.84 83 ARG A C 1
ATOM 668 O O . ARG A 1 83 ? -18.074 -20.423 15.338 1.00 52.84 83 ARG A O 1
ATOM 675 N N . LYS A 1 84 ? -16.595 -21.237 13.837 1.00 43.19 84 LYS A N 1
ATOM 676 C CA . LYS A 1 84 ? -17.049 -22.629 13.820 1.00 43.19 84 LYS A CA 1
ATOM 677 C C . LYS A 1 84 ? -16.011 -23.466 14.545 1.00 43.19 84 LYS A C 1
ATOM 679 O O . LYS A 1 84 ? -14.813 -23.144 14.386 1.00 43.19 84 LYS A O 1
#

Secondary structure (DSSP, 8-state):
--HHHHHHHHHHHHHHS-TTHHHHHHHHHHHHH-S--S-GGGGGGSTT--S-HHHHHHHHHS----HHHHHHHHHHHS-S----

Organism: NCBI:txid2755317

Mean predicted aligned error: 4.42 Å